Protein AF-A0A542MA58-F1 (afdb_monomer)

Nearest PDB structures (foldseek):
  8iym-assembly1_A  TM=8.211E-01  e=2.023E-02  Helicobacter pylori 26695
  8iym-assembly2_B  TM=8.256E-01  e=4.735E-02  Helicobacter pylori 26695
  1y9k-assembly3_C  TM=4.869E-01  e=1.537E-01  Bacillus cereus ATCC 14579
  1yvk-assembly1_D  TM=4.870E-01  e=6.486E-01  Bacillus subtilis subsp. subtilis str. 168
  4jjp-assembly1_B  TM=5.048E-01  e=3.118E+00  Clostridioides difficile 630

Mean predicted aligned error: 7.79 Å

Sequence (95 aa):
MIHLTMTPETFSVRAYDRPDGYEKRLPYRAIVQVKSLDGKVAHLGGAIGTVDRETWGALLVLLREKGFTAVMLERHKKIKTITLGSADADPVTES

Radius of gyration: 15.22 Å; Cα contacts (8 Å, |Δi|>4): 133; chains: 1; bounding box: 39×29×51 Å

Secondary structure (DSSP, 8-state):
---------EEEEEE-SSTTTTTTTPPPSEEEEEEESSSSEEEEEEEEE---HHHHHHHHHHHHHTT--EEEEEETTEEEEEE---TTS--PPP-

Solvent-accessible surface area (backbone atoms only — not comparable to full-atom values): 5878 Å² total; per-residue (Å²): 139,89,86,88,86,87,84,69,60,67,46,77,48,75,41,49,96,45,94,62,24,74,86,68,66,47,80,64,48,22,40,36,36,37,31,41,77,76,78,34,37,36,34,49,77,49,75,46,73,68,77,50,72,65,54,50,51,55,48,54,50,52,39,35,77,72,57,26,44,31,38,38,37,74,55,94,94,36,81,45,79,44,76,39,64,59,96,87,52,78,86,80,75,86,129

pLDDT: mean 82.28, std 16.21, range [35.34, 94.25]

Foldseek 3Di:
DDDDDDDWPKDKDFADPDPCCVVVVHDTQKIWIWTDDPQAEIETPDMDHDCDPVNVVVVLVVSLVSRHQWYWYDDPNDIDIDGNDHPPDDDDDDD

Structure (mmCIF, N/CA/C/O backbone):
data_AF-A0A542MA58-F1
#
_entry.id   AF-A0A542MA58-F1
#
loop_
_atom_site.group_PDB
_atom_site.id
_atom_site.type_symbol
_atom_site.label_atom_id
_atom_site.label_alt_id
_atom_site.label_comp_id
_atom_site.label_asym_id
_atom_site.label_entity_id
_atom_site.label_seq_id
_atom_site.pdbx_PDB_ins_code
_atom_site.Cartn_x
_atom_site.Cartn_y
_atom_site.Cartn_z
_atom_site.occupancy
_atom_site.B_iso_or_equiv
_atom_site.auth_seq_id
_atom_site.auth_comp_id
_atom_site.auth_asym_id
_atom_site.auth_atom_id
_atom_site.pdbx_PDB_model_num
ATOM 1 N N . MET A 1 1 ? -2.865 1.200 37.112 1.00 50.16 1 MET A N 1
ATOM 2 C CA . MET A 1 1 ? -1.784 1.616 36.194 1.00 50.16 1 MET A CA 1
ATOM 3 C C . MET A 1 1 ? -2.014 0.889 34.878 1.00 50.16 1 MET A C 1
ATOM 5 O O . MET A 1 1 ? -2.256 -0.308 34.927 1.00 50.16 1 MET A O 1
ATOM 9 N N . ILE A 1 2 ? -2.065 1.598 33.748 1.00 57.03 2 ILE A N 1
ATOM 10 C CA . ILE A 1 2 ? -2.310 0.998 32.427 1.00 57.03 2 ILE A CA 1
ATOM 11 C C . ILE A 1 2 ? -0.979 0.906 31.682 1.00 57.03 2 ILE A C 1
ATOM 13 O O . ILE A 1 2 ? -0.260 1.897 31.583 1.00 57.03 2 ILE A O 1
ATOM 17 N N . HIS A 1 3 ? -0.683 -0.279 31.151 1.00 49.44 3 HIS A N 1
ATOM 18 C CA . HIS A 1 3 ? 0.434 -0.518 30.244 1.00 49.44 3 HIS A CA 1
ATOM 19 C C . HIS A 1 3 ? -0.149 -0.924 28.892 1.00 49.44 3 HIS A C 1
ATOM 21 O O . HIS A 1 3 ? -0.800 -1.959 28.781 1.00 49.44 3 HIS A O 1
ATOM 27 N N . LEU A 1 4 ? 0.036 -0.075 27.882 1.00 55.56 4 LEU A N 1
ATOM 28 C CA . LEU A 1 4 ? -0.396 -0.330 26.510 1.00 55.56 4 LEU A CA 1
ATOM 29 C C . LEU A 1 4 ? 0.827 -0.709 25.678 1.00 55.56 4 LEU A C 1
ATOM 31 O O . LEU A 1 4 ? 1.875 -0.077 25.799 1.00 55.56 4 LEU A O 1
ATOM 35 N N . THR A 1 5 ? 0.673 -1.699 24.803 1.00 48.53 5 THR A N 1
ATOM 36 C CA . THR A 1 5 ? 1.610 -1.963 23.710 1.00 48.53 5 THR A CA 1
ATOM 37 C C . THR A 1 5 ? 0.817 -2.037 22.412 1.00 48.53 5 THR A C 1
ATOM 39 O O . THR A 1 5 ? -0.281 -2.591 22.383 1.00 48.53 5 THR A O 1
ATOM 42 N N . MET A 1 6 ? 1.329 -1.424 21.352 1.00 56.84 6 MET A N 1
ATOM 43 C CA . MET A 1 6 ? 0.676 -1.364 20.048 1.00 56.84 6 MET A CA 1
ATOM 44 C C . MET A 1 6 ? 1.722 -1.664 18.979 1.00 56.84 6 MET A C 1
ATOM 46 O O . MET A 1 6 ? 2.715 -0.947 18.875 1.00 56.84 6 MET A O 1
ATOM 50 N N . THR A 1 7 ? 1.485 -2.687 18.160 1.00 57.12 7 THR A N 1
ATOM 51 C CA . THR A 1 7 ? 2.334 -3.030 17.011 1.00 57.12 7 THR A CA 1
ATOM 52 C C . THR A 1 7 ? 1.497 -3.023 15.740 1.00 57.12 7 THR A C 1
ATOM 54 O O . THR A 1 7 ? 0.755 -3.972 15.496 1.00 57.12 7 THR A O 1
ATOM 57 N N . PRO A 1 8 ? 1.571 -1.969 14.921 1.00 63.25 8 PRO A N 1
ATOM 58 C CA . PRO A 1 8 ? 0.950 -2.005 13.612 1.00 63.25 8 PRO A CA 1
ATOM 59 C C . PRO A 1 8 ? 1.815 -2.810 12.640 1.00 63.25 8 PRO A C 1
ATOM 61 O O . PRO A 1 8 ? 3.007 -2.529 12.494 1.00 63.25 8 PRO A O 1
ATOM 64 N N . GLU A 1 9 ? 1.216 -3.763 11.928 1.00 74.94 9 GLU A N 1
ATOM 65 C CA . GLU A 1 9 ? 1.881 -4.401 10.793 1.00 74.94 9 GLU A CA 1
ATOM 66 C C . GLU A 1 9 ? 2.083 -3.347 9.698 1.00 74.94 9 GLU A C 1
ATOM 68 O O . GLU A 1 9 ? 1.133 -2.862 9.076 1.00 74.94 9 GLU A O 1
ATOM 73 N N . THR A 1 10 ? 3.333 -2.917 9.533 1.00 82.19 10 THR A N 1
ATOM 74 C CA . THR A 1 10 ? 3.735 -1.953 8.508 1.00 82.19 10 THR A CA 1
ATOM 75 C C . THR A 1 10 ? 4.511 -2.693 7.432 1.00 82.19 10 THR A C 1
ATOM 77 O O . THR A 1 10 ? 5.508 -3.354 7.716 1.00 82.19 10 THR A O 1
ATOM 80 N N . PHE A 1 11 ? 4.058 -2.564 6.194 1.00 85.75 11 PHE A N 1
ATOM 81 C CA . PHE A 1 11 ? 4.635 -3.183 5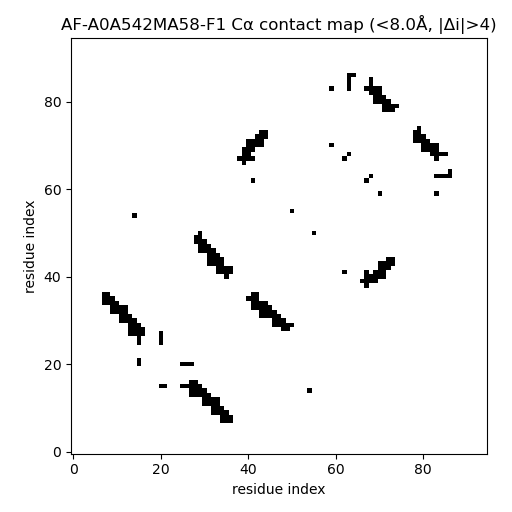.014 1.00 85.75 11 PHE A CA 1
ATOM 82 C C . PHE A 1 11 ? 5.221 -2.107 4.101 1.00 85.75 11 PHE A C 1
ATOM 84 O O . PHE A 1 11 ? 4.626 -1.048 3.899 1.00 85.75 11 PHE A O 1
ATOM 91 N N . SER A 1 12 ? 6.370 -2.395 3.492 1.00 90.06 12 SER A N 1
ATOM 92 C CA . SER A 1 12 ? 6.918 -1.581 2.406 1.00 90.06 12 SER A CA 1
ATOM 93 C C . SER A 1 12 ? 6.653 -2.269 1.070 1.00 90.06 12 SER A C 1
ATOM 95 O O . SER A 1 12 ? 7.266 -3.294 0.771 1.00 90.06 12 SER A O 1
ATOM 97 N N . VAL A 1 13 ? 5.770 -1.697 0.252 1.00 91.81 13 VAL A N 1
ATOM 98 C CA . VAL A 1 13 ? 5.505 -2.175 -1.111 1.00 91.81 13 VAL A CA 1
ATOM 99 C C . VAL A 1 13 ? 6.492 -1.507 -2.060 1.00 91.81 13 VAL A C 1
ATOM 101 O O . VAL A 1 13 ? 6.553 -0.281 -2.127 1.00 91.81 13 VAL A O 1
ATOM 104 N N . ARG A 1 14 ? 7.283 -2.303 -2.782 1.00 93.50 14 ARG A N 1
ATOM 105 C CA . ARG A 1 14 ? 8.272 -1.813 -3.751 1.00 93.50 14 ARG A CA 1
ATOM 106 C C . ARG A 1 14 ? 7.760 -2.052 -5.166 1.00 93.50 14 ARG A C 1
ATOM 108 O O . ARG A 1 14 ? 7.439 -3.185 -5.508 1.00 93.50 14 ARG A O 1
ATOM 115 N N . ALA A 1 15 ? 7.703 -0.994 -5.964 1.00 92.75 15 ALA A N 1
ATOM 116 C CA . ALA A 1 15 ? 7.348 -1.054 -7.374 1.00 92.75 15 ALA A CA 1
ATOM 117 C C . ALA A 1 15 ? 8.613 -1.138 -8.237 1.00 92.75 15 ALA A C 1
ATOM 119 O O . ALA A 1 15 ? 9.583 -0.408 -8.008 1.00 92.75 15 ALA A O 1
ATOM 120 N N . TYR A 1 16 ? 8.575 -1.999 -9.249 1.00 93.38 16 TYR A N 1
ATOM 121 C CA . TYR A 1 16 ? 9.654 -2.225 -10.207 1.00 93.38 16 TYR A CA 1
ATOM 122 C C . TYR A 1 16 ? 9.096 -2.115 -11.627 1.00 93.38 16 TYR A C 1
ATOM 124 O O . TYR A 1 16 ? 7.967 -2.528 -11.868 1.00 93.38 16 TYR A O 1
ATOM 132 N N . ASP A 1 17 ? 9.899 -1.629 -12.576 1.00 89.88 17 ASP A N 1
ATOM 133 C CA . ASP A 1 17 ? 9.514 -1.594 -14.000 1.00 89.88 17 ASP A CA 1
ATOM 134 C C . ASP A 1 17 ? 9.523 -2.982 -14.657 1.00 89.88 17 ASP A C 1
ATOM 136 O O . ASP A 1 17 ? 9.072 -3.158 -15.786 1.00 89.88 17 ASP A O 1
ATOM 140 N N . ARG A 1 18 ? 10.069 -3.981 -13.957 1.00 90.25 18 ARG A N 1
ATOM 141 C CA . ARG A 1 18 ? 10.159 -5.361 -14.421 1.00 90.25 18 ARG A CA 1
ATOM 142 C C . ARG A 1 18 ? 9.629 -6.325 -13.364 1.00 90.25 18 ARG A C 1
ATOM 144 O O . ARG A 1 18 ? 9.904 -6.117 -12.180 1.00 90.25 18 ARG A O 1
ATOM 151 N N . PRO A 1 19 ? 8.967 -7.418 -13.779 1.00 87.44 19 PRO A N 1
ATOM 152 C CA . PRO A 1 19 ? 8.419 -8.409 -12.854 1.00 87.44 19 PRO A CA 1
ATOM 153 C C . PRO A 1 19 ? 9.501 -9.148 -12.055 1.00 87.44 19 PRO A C 1
ATOM 155 O O . PRO A 1 19 ? 9.241 -9.548 -10.932 1.00 87.44 19 PRO A O 1
ATOM 158 N N . ASP A 1 20 ? 10.719 -9.279 -12.595 1.00 91.31 20 ASP A N 1
ATOM 159 C CA . ASP A 1 20 ? 11.877 -9.909 -11.938 1.00 91.31 20 ASP A CA 1
ATOM 160 C C . ASP A 1 20 ? 12.747 -8.916 -11.140 1.00 91.31 20 ASP A C 1
ATOM 162 O O . ASP A 1 20 ? 13.904 -9.197 -10.803 1.00 91.31 20 ASP A O 1
ATOM 166 N N . GLY A 1 21 ? 12.228 -7.707 -10.896 1.00 90.69 21 GLY A N 1
ATOM 167 C CA . GLY A 1 21 ? 12.983 -6.611 -10.295 1.00 90.69 21 GLY A CA 1
ATOM 168 C C . GLY A 1 21 ? 13.380 -6.861 -8.844 1.00 90.69 21 GLY A C 1
ATOM 169 O O . GLY A 1 21 ? 14.469 -6.453 -8.433 1.00 90.69 21 GLY A O 1
ATOM 170 N N . TYR A 1 22 ? 12.545 -7.570 -8.083 1.00 88.94 22 TYR A N 1
ATOM 171 C CA . TYR A 1 22 ? 12.849 -7.918 -6.699 1.00 88.94 22 TYR A CA 1
ATOM 172 C C . TYR A 1 22 ? 13.991 -8.938 -6.622 1.00 88.94 22 TYR A C 1
ATOM 174 O O . TYR A 1 22 ? 14.993 -8.700 -5.942 1.00 88.94 22 TYR A O 1
ATOM 182 N N . GLU A 1 23 ? 13.884 -10.032 -7.374 1.00 94.00 23 GLU A N 1
ATOM 183 C CA . GLU A 1 23 ? 14.833 -11.148 -7.384 1.00 94.00 23 GLU A CA 1
ATOM 184 C C . GLU A 1 23 ? 16.208 -10.692 -7.868 1.00 94.00 23 GLU A C 1
ATOM 186 O O . GLU A 1 23 ? 17.236 -11.045 -7.287 1.00 94.00 23 GLU A O 1
ATOM 191 N N . LYS A 1 24 ? 16.230 -9.850 -8.907 1.00 93.19 24 LYS A N 1
ATOM 192 C CA . LYS A 1 24 ? 17.464 -9.299 -9.479 1.00 93.19 24 LYS A CA 1
ATOM 193 C C . LYS A 1 24 ? 17.972 -8.050 -8.766 1.00 93.19 24 LYS A C 1
ATOM 195 O O . LYS A 1 24 ? 18.989 -7.502 -9.184 1.00 93.19 24 LYS A O 1
ATOM 200 N N . ARG A 1 25 ? 17.297 -7.604 -7.698 1.00 90.56 25 ARG A N 1
ATOM 201 C CA . ARG A 1 25 ? 17.646 -6.399 -6.925 1.00 90.56 25 ARG A CA 1
ATOM 202 C C . ARG A 1 25 ? 17.833 -5.166 -7.814 1.00 90.56 25 ARG A C 1
ATOM 204 O O . ARG A 1 25 ? 18.766 -4.386 -7.625 1.00 90.56 25 ARG A O 1
ATOM 211 N N . LEU A 1 26 ? 16.954 -5.011 -8.800 1.00 91.12 26 LEU A N 1
ATOM 212 C CA . LEU A 1 26 ? 16.964 -3.849 -9.678 1.00 91.12 26 LEU A CA 1
ATOM 213 C C . LEU A 1 26 ? 16.591 -2.580 -8.893 1.00 91.12 26 LEU A C 1
ATOM 215 O O . LEU A 1 26 ? 15.988 -2.670 -7.817 1.00 91.12 26 LEU A O 1
ATOM 219 N N . PRO A 1 27 ? 16.921 -1.388 -9.415 1.00 90.12 27 PRO A N 1
ATOM 220 C CA . PRO A 1 27 ? 16.414 -0.142 -8.860 1.00 90.12 27 PRO A CA 1
ATOM 221 C C . PRO A 1 27 ? 14.883 -0.166 -8.780 1.00 90.12 27 PRO A C 1
ATOM 223 O O . PRO A 1 27 ? 14.204 -0.547 -9.734 1.00 90.12 27 PRO A O 1
ATOM 226 N N . TYR A 1 28 ? 14.340 0.226 -7.629 1.00 90.19 28 TYR A N 1
ATOM 227 C CA . TYR A 1 28 ? 12.901 0.404 -7.465 1.00 90.19 28 TYR A CA 1
ATOM 228 C C . TYR A 1 28 ? 12.468 1.726 -8.108 1.00 90.19 28 TYR A C 1
ATOM 230 O O . TYR A 1 28 ? 13.135 2.750 -7.957 1.00 90.19 28 TYR A O 1
ATOM 238 N N . ARG A 1 29 ? 11.315 1.718 -8.777 1.00 89.81 29 ARG A N 1
ATOM 239 C CA . ARG A 1 29 ? 10.659 2.931 -9.290 1.00 89.81 29 ARG A CA 1
ATOM 240 C C . ARG A 1 29 ? 10.036 3.738 -8.160 1.00 89.81 29 ARG A C 1
ATOM 242 O O . ARG A 1 29 ? 10.109 4.968 -8.145 1.00 89.81 29 ARG A O 1
ATOM 249 N N . ALA A 1 30 ? 9.416 3.031 -7.218 1.00 92.75 30 ALA A N 1
ATOM 250 C CA . ALA A 1 30 ? 8.794 3.632 -6.056 1.00 92.75 30 ALA A CA 1
ATOM 251 C C . ALA A 1 30 ? 8.730 2.678 -4.863 1.00 92.75 30 ALA A C 1
ATOM 253 O O . ALA A 1 30 ? 8.775 1.456 -5.005 1.00 92.75 30 ALA A O 1
ATOM 254 N N . ILE A 1 31 ? 8.581 3.259 -3.677 1.00 93.25 31 ILE A N 1
ATOM 255 C CA . ILE A 1 31 ? 8.274 2.553 -2.436 1.00 93.25 31 ILE A CA 1
ATOM 256 C C . ILE A 1 31 ? 7.050 3.213 -1.818 1.00 93.25 31 ILE A C 1
ATOM 258 O O . ILE A 1 31 ? 7.053 4.426 -1.622 1.00 93.25 31 ILE A O 1
ATOM 262 N N . VAL A 1 32 ? 6.036 2.425 -1.468 1.00 92.94 32 VAL A N 1
ATOM 263 C CA . VAL A 1 32 ? 4.852 2.886 -0.737 1.00 92.94 32 VAL A CA 1
ATOM 264 C C . VAL A 1 32 ? 4.801 2.205 0.624 1.00 92.94 32 VAL A C 1
ATOM 266 O O . VAL A 1 32 ? 4.898 0.982 0.724 1.00 92.94 32 VAL A O 1
ATOM 269 N N . GLN A 1 33 ? 4.661 3.001 1.682 1.00 93.00 33 GLN A N 1
ATOM 270 C CA . GLN A 1 33 ? 4.490 2.503 3.044 1.00 93.00 33 GLN A CA 1
ATOM 271 C C . GLN A 1 33 ? 3.010 2.251 3.317 1.00 93.00 33 GLN A C 1
ATOM 273 O O . GLN A 1 33 ? 2.188 3.163 3.211 1.00 93.00 33 GLN A O 1
ATOM 278 N N . VAL A 1 34 ? 2.682 1.019 3.691 1.00 92.38 34 VAL A N 1
ATOM 279 C CA . VAL A 1 34 ? 1.319 0.570 3.973 1.00 92.38 34 VAL A CA 1
ATOM 280 C C . VAL A 1 34 ? 1.245 0.103 5.415 1.00 92.38 34 VAL A C 1
ATOM 282 O O . VAL A 1 34 ? 2.026 -0.738 5.841 1.00 92.38 34 VAL A O 1
ATOM 285 N N . LYS A 1 35 ? 0.290 0.624 6.174 1.00 91.38 35 LYS A N 1
ATOM 286 C CA . LYS A 1 35 ? 0.043 0.242 7.561 1.00 91.38 35 LYS A CA 1
ATOM 287 C C . LYS A 1 35 ? -1.309 -0.451 7.657 1.00 91.38 35 LYS A C 1
ATOM 289 O O . LYS A 1 35 ? -2.315 0.146 7.285 1.00 91.38 35 LYS A O 1
ATOM 294 N N . SER A 1 36 ? -1.347 -1.676 8.168 1.00 89.56 36 SER A N 1
ATOM 295 C CA . SER A 1 36 ? -2.610 -2.339 8.498 1.00 89.56 36 SER A CA 1
ATOM 296 C C . SER A 1 36 ? -3.191 -1.721 9.770 1.00 89.56 36 SER A C 1
ATOM 298 O O . SER A 1 36 ? -2.482 -1.591 10.773 1.00 89.56 36 SER A O 1
AT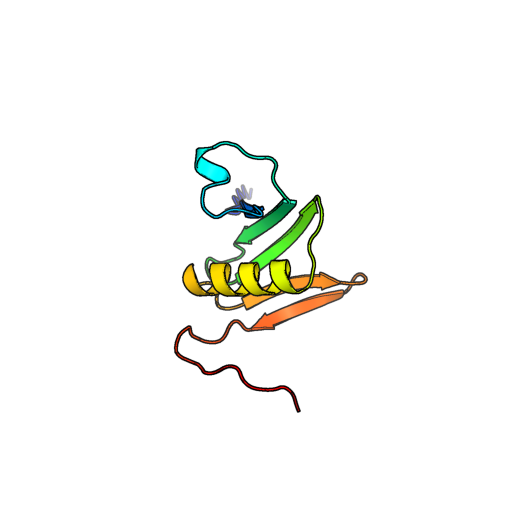OM 300 N N . LEU A 1 37 ? -4.451 -1.284 9.724 1.00 84.81 37 LEU A N 1
ATOM 301 C CA . LEU A 1 37 ? -5.136 -0.716 10.890 1.00 84.81 37 LEU A CA 1
ATOM 302 C C . LEU A 1 37 ? -5.884 -1.783 11.699 1.00 84.81 37 LEU A C 1
ATOM 304 O O . LEU A 1 37 ? -5.827 -1.764 12.923 1.00 84.81 37 LEU A O 1
ATOM 308 N N . ASP A 1 38 ? -6.554 -2.713 11.022 1.00 83.38 38 ASP A N 1
ATOM 309 C CA . ASP A 1 38 ? -7.393 -3.759 11.628 1.00 83.38 38 ASP A CA 1
ATOM 310 C C . ASP A 1 38 ? -7.341 -5.092 10.849 1.00 83.38 38 ASP A C 1
ATOM 312 O O . ASP A 1 38 ? -8.233 -5.932 10.962 1.00 83.38 38 ASP A O 1
ATOM 316 N N . GLY A 1 39 ? -6.322 -5.278 10.003 1.00 82.62 39 GLY A N 1
ATOM 317 C CA . GLY A 1 39 ? -6.211 -6.433 9.106 1.00 82.62 39 GLY A CA 1
ATOM 318 C C . GLY A 1 39 ? -7.072 -6.345 7.842 1.00 82.62 39 GLY A C 1
ATOM 319 O O . GLY A 1 39 ? -6.901 -7.168 6.948 1.00 82.62 39 GLY A O 1
ATOM 320 N N . LYS A 1 40 ? -7.971 -5.357 7.730 1.00 88.12 40 LYS A N 1
ATOM 321 C CA . LYS A 1 40 ? -8.861 -5.163 6.572 1.00 88.12 40 LYS A CA 1
ATOM 322 C C . LYS A 1 40 ? -8.756 -3.780 5.948 1.00 88.12 40 LYS A C 1
ATOM 324 O O . LYS A 1 40 ? -9.119 -3.618 4.782 1.00 88.12 40 LYS A O 1
ATOM 329 N N . VAL A 1 41 ? -8.254 -2.797 6.685 1.00 91.44 41 VAL A N 1
ATOM 330 C CA . VAL A 1 41 ? -8.042 -1.429 6.222 1.00 91.44 41 VAL A CA 1
ATOM 331 C C . VAL A 1 41 ? -6.550 -1.134 6.140 1.00 91.44 41 VAL A C 1
ATOM 333 O O . VAL A 1 41 ? -5.813 -1.254 7.122 1.00 91.44 41 VAL A O 1
ATOM 336 N N . ALA A 1 42 ? -6.112 -0.716 4.955 1.00 92.88 42 ALA A N 1
ATOM 337 C CA . ALA A 1 42 ? -4.748 -0.287 4.688 1.00 92.88 42 ALA A CA 1
ATOM 338 C C . ALA A 1 42 ? -4.650 1.242 4.747 1.00 92.88 42 ALA A C 1
ATOM 340 O O . ALA A 1 42 ? -5.347 1.947 4.026 1.00 92.88 42 ALA A O 1
ATOM 341 N N . HIS A 1 43 ? -3.748 1.775 5.562 1.00 92.94 43 HIS A N 1
ATOM 342 C CA . HIS A 1 43 ? -3.403 3.192 5.574 1.00 92.94 43 HIS A CA 1
ATOM 343 C C . HIS A 1 43 ? -2.098 3.435 4.811 1.00 92.94 43 HIS A C 1
ATOM 345 O O . HIS A 1 43 ? -1.060 2.858 5.140 1.00 92.94 43 HIS A O 1
ATOM 351 N N . LEU A 1 44 ? -2.131 4.312 3.812 1.00 91.75 44 LEU A N 1
ATOM 352 C CA . LEU A 1 44 ? -0.974 4.677 2.999 1.00 91.75 44 LEU A CA 1
ATOM 353 C C . LEU A 1 44 ? -0.220 5.824 3.673 1.00 91.75 44 LEU A C 1
ATOM 355 O O . LEU A 1 44 ? -0.657 6.972 3.651 1.00 91.75 44 LEU A O 1
ATOM 359 N N . GLY A 1 45 ? 0.906 5.496 4.307 1.00 82.56 45 GLY A N 1
ATOM 360 C CA . GLY A 1 45 ? 1.668 6.419 5.155 1.00 82.56 45 GLY A CA 1
ATOM 361 C C . GLY A 1 45 ? 2.676 7.299 4.415 1.00 82.56 45 GLY A C 1
ATOM 362 O O . GLY A 1 45 ? 3.231 8.216 5.011 1.00 82.56 45 GLY A O 1
ATOM 363 N N . GLY A 1 46 ? 2.941 7.026 3.139 1.00 85.50 46 GLY A N 1
ATOM 364 C CA . GLY A 1 46 ? 3.864 7.818 2.334 1.00 85.50 46 GLY A CA 1
ATOM 365 C C . GLY A 1 46 ? 4.416 7.051 1.142 1.00 85.50 46 GLY A C 1
ATOM 366 O O . GLY A 1 46 ? 4.345 5.822 1.084 1.00 85.50 46 GLY A O 1
ATOM 367 N N . ALA A 1 47 ? 4.975 7.799 0.198 1.00 89.25 47 ALA A N 1
ATOM 368 C CA . ALA A 1 47 ? 5.581 7.273 -1.012 1.00 89.25 47 ALA A CA 1
ATOM 369 C C . ALA A 1 47 ? 6.942 7.927 -1.273 1.00 89.25 47 ALA A C 1
ATOM 371 O O . ALA A 1 47 ? 7.121 9.120 -1.033 1.00 89.25 47 ALA A O 1
ATOM 372 N N . ILE A 1 48 ? 7.887 7.143 -1.786 1.00 91.12 48 ILE A N 1
ATOM 373 C CA . ILE A 1 48 ? 9.202 7.589 -2.255 1.00 91.12 48 ILE A CA 1
ATOM 374 C C . ILE A 1 48 ? 9.325 7.184 -3.724 1.00 91.12 48 ILE A C 1
ATOM 376 O O . ILE A 1 48 ? 9.003 6.047 -4.059 1.00 91.12 48 ILE A O 1
ATOM 380 N N . GLY A 1 49 ? 9.819 8.077 -4.583 1.00 90.00 49 GLY A N 1
ATOM 381 C CA . GLY A 1 49 ? 9.952 7.832 -6.024 1.00 90.00 49 GLY A CA 1
ATOM 382 C C . GLY A 1 49 ? 8.708 8.233 -6.822 1.00 90.00 49 GLY A C 1
ATOM 383 O O . GLY A 1 49 ? 7.920 9.073 -6.382 1.00 90.00 49 GLY A O 1
ATOM 384 N N . THR A 1 50 ? 8.540 7.648 -8.008 1.00 89.38 50 THR A N 1
ATOM 385 C CA . THR A 1 50 ? 7.464 8.016 -8.943 1.00 89.38 50 THR A CA 1
ATOM 386 C C . THR A 1 50 ? 6.237 7.135 -8.735 1.00 89.38 50 THR A C 1
ATOM 388 O O . THR A 1 50 ? 6.208 5.996 -9.197 1.00 89.38 50 THR A O 1
ATOM 391 N N . VAL A 1 51 ? 5.210 7.674 -8.070 1.00 88.38 51 VAL A N 1
ATOM 392 C CA . VAL A 1 51 ? 3.906 7.008 -7.898 1.00 88.38 51 VAL A CA 1
ATOM 393 C C . VAL A 1 51 ? 2.849 7.723 -8.728 1.00 88.38 51 VAL A C 1
ATOM 395 O O . VAL A 1 51 ? 2.185 8.658 -8.277 1.00 88.38 51 VAL A O 1
ATOM 398 N N . ASP A 1 52 ? 2.727 7.292 -9.974 1.00 90.06 52 ASP A N 1
ATOM 399 C CA . ASP A 1 52 ? 1.718 7.775 -10.907 1.00 90.06 52 ASP A CA 1
ATOM 400 C C . ASP A 1 52 ? 0.408 6.979 -10.808 1.00 90.06 52 ASP A C 1
ATOM 402 O O . ASP A 1 52 ? 0.229 6.115 -9.948 1.00 90.06 52 ASP A O 1
ATOM 406 N N . ARG A 1 53 ? -0.547 7.300 -11.687 1.00 88.88 53 ARG A N 1
ATOM 407 C CA . ARG A 1 53 ? -1.870 6.665 -11.708 1.00 88.88 53 ARG A CA 1
ATOM 408 C C . ARG A 1 53 ? -1.791 5.150 -11.906 1.00 88.88 53 ARG A C 1
ATOM 410 O O . ARG A 1 53 ? -2.570 4.434 -11.285 1.00 88.88 53 ARG A O 1
ATOM 417 N N . GLU A 1 54 ? -0.875 4.681 -12.749 1.00 89.44 54 GLU A N 1
ATOM 418 C CA . GLU A 1 54 ? -0.667 3.253 -13.002 1.00 89.44 54 GLU A CA 1
ATOM 419 C C . GLU A 1 54 ? -0.158 2.549 -11.741 1.00 89.44 54 GLU A C 1
ATOM 421 O O . GLU A 1 54 ? -0.745 1.560 -11.303 1.00 89.44 54 GLU A O 1
ATOM 426 N N . THR A 1 55 ? 0.857 3.126 -11.091 1.00 90.25 55 THR A N 1
ATOM 427 C CA . THR A 1 55 ? 1.417 2.602 -9.838 1.00 90.25 55 THR A CA 1
ATOM 428 C C . THR A 1 55 ? 0.362 2.557 -8.731 1.00 90.25 55 THR A C 1
ATOM 430 O O . THR A 1 55 ? 0.263 1.567 -8.004 1.00 90.25 55 THR A O 1
ATOM 433 N N . TRP A 1 56 ? -0.469 3.601 -8.617 1.00 90.56 56 TRP A N 1
ATOM 434 C CA . TRP A 1 56 ? -1.594 3.609 -7.682 1.00 90.56 56 TRP A CA 1
ATOM 435 C C . TRP A 1 56 ? -2.609 2.510 -7.993 1.00 90.56 56 TRP A C 1
ATOM 437 O O . TRP A 1 56 ? -3.014 1.795 -7.081 1.00 90.56 56 TRP A O 1
ATOM 447 N N . GLY A 1 57 ? -2.994 2.343 -9.260 1.00 90.81 57 GLY A N 1
ATOM 448 C CA . GLY A 1 57 ? -3.921 1.289 -9.677 1.00 90.81 57 GLY A CA 1
ATOM 449 C C . GLY A 1 57 ? -3.411 -0.106 -9.311 1.00 90.81 57 GLY A C 1
ATOM 450 O O . GLY A 1 57 ? -4.124 -0.866 -8.657 1.00 90.81 57 GLY A O 1
ATOM 451 N N . ALA A 1 58 ? -2.155 -0.406 -9.647 1.00 91.75 58 ALA A N 1
ATOM 452 C CA . ALA A 1 58 ? -1.521 -1.684 -9.327 1.00 91.75 58 ALA A CA 1
ATOM 453 C C . ALA A 1 58 ? -1.436 -1.936 -7.812 1.00 91.75 58 ALA A C 1
ATOM 455 O O . ALA A 1 58 ? -1.697 -3.048 -7.352 1.00 91.75 58 ALA A O 1
ATOM 456 N N . LEU A 1 59 ? -1.137 -0.903 -7.016 1.00 92.69 59 LEU A N 1
ATOM 457 C CA . LEU A 1 59 ? -1.125 -1.015 -5.558 1.00 92.69 59 LEU A CA 1
ATOM 458 C C . LEU A 1 59 ? -2.511 -1.361 -4.996 1.00 92.69 59 LEU A C 1
ATOM 460 O O . LEU A 1 59 ? -2.608 -2.227 -4.131 1.00 92.69 59 LEU A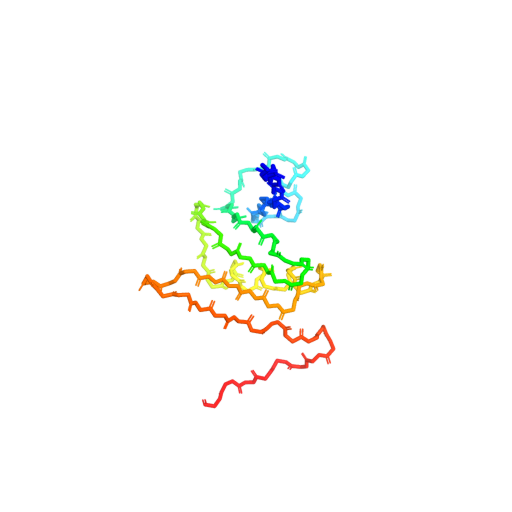 O 1
ATOM 464 N N . LEU A 1 60 ? -3.578 -0.705 -5.461 1.00 93.06 60 LEU A N 1
ATOM 465 C CA . LEU A 1 60 ? -4.938 -0.987 -4.981 1.00 93.06 60 LEU A CA 1
ATOM 466 C C . LEU A 1 60 ? -5.369 -2.420 -5.327 1.00 93.06 60 LEU A C 1
ATOM 468 O O . LEU A 1 60 ? -5.986 -3.084 -4.494 1.00 93.06 60 LEU A O 1
ATOM 472 N N . VAL A 1 61 ? -4.997 -2.916 -6.513 1.00 93.44 61 VAL A N 1
ATOM 473 C CA . VAL A 1 61 ? -5.222 -4.316 -6.910 1.00 93.44 61 VAL A CA 1
ATOM 474 C C . VAL A 1 61 ? -4.473 -5.271 -5.981 1.00 93.44 61 VAL A C 1
ATOM 476 O O . VAL A 1 61 ? -5.098 -6.171 -5.427 1.00 93.44 61 VAL A O 1
ATOM 479 N N . LEU A 1 62 ?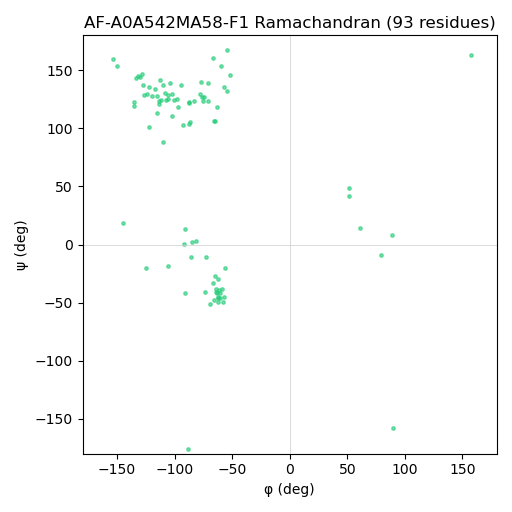 -3.182 -5.029 -5.730 1.00 92.44 62 LEU A N 1
ATOM 480 C CA . LEU A 1 62 ? -2.384 -5.839 -4.806 1.00 92.44 62 LEU A CA 1
ATOM 481 C C . LEU A 1 62 ? -3.004 -5.871 -3.403 1.00 92.44 62 LEU A C 1
ATOM 483 O O . LEU A 1 62 ? -3.098 -6.929 -2.788 1.00 92.44 62 LEU A O 1
ATOM 487 N N . LEU A 1 63 ? -3.439 -4.724 -2.878 1.00 92.44 63 LEU A N 1
ATOM 488 C CA . LEU A 1 63 ? -4.067 -4.657 -1.557 1.00 92.44 63 LEU A CA 1
ATOM 489 C C . LEU A 1 63 ? -5.380 -5.447 -1.522 1.00 92.44 63 LEU A C 1
ATOM 491 O O . LEU A 1 63 ? -5.617 -6.192 -0.571 1.00 92.44 63 LEU A O 1
ATOM 495 N N . ARG A 1 64 ? -6.192 -5.363 -2.579 1.00 92.50 64 ARG A N 1
ATOM 496 C CA . ARG A 1 64 ? -7.410 -6.169 -2.711 1.00 92.50 64 ARG A CA 1
ATOM 497 C C . ARG A 1 64 ? -7.098 -7.669 -2.716 1.00 92.50 64 ARG A C 1
ATOM 499 O O . ARG A 1 64 ? -7.728 -8.419 -1.980 1.00 92.50 64 ARG A O 1
ATOM 506 N N . GLU A 1 65 ? -6.098 -8.106 -3.480 1.00 91.31 65 GLU A N 1
ATOM 507 C CA . GLU A 1 65 ? -5.652 -9.511 -3.525 1.00 91.31 65 GLU A CA 1
ATOM 508 C C . GLU A 1 65 ? -5.119 -10.011 -2.175 1.00 91.31 65 GLU A C 1
ATOM 510 O O . GLU A 1 65 ? -5.238 -11.190 -1.849 1.00 91.31 65 GLU A O 1
ATOM 515 N N . LYS A 1 66 ? -4.555 -9.113 -1.361 1.00 89.50 66 LYS A N 1
ATOM 516 C CA . LYS A 1 66 ? -4.128 -9.404 0.015 1.00 89.50 66 LYS A CA 1
ATOM 517 C C . LYS A 1 66 ? -5.270 -9.364 1.037 1.00 89.50 66 LYS A C 1
ATOM 519 O O . LYS A 1 66 ? -5.013 -9.566 2.219 1.00 89.50 66 LYS A O 1
ATOM 524 N N . GLY A 1 67 ? -6.511 -9.149 0.599 1.00 90.69 67 GLY A N 1
ATOM 525 C CA . GLY A 1 67 ? -7.705 -9.193 1.444 1.00 90.69 67 GLY A CA 1
ATOM 526 C C . GLY A 1 67 ? -8.069 -7.867 2.113 1.00 90.69 67 GLY A C 1
ATOM 527 O O . GLY A 1 67 ? -8.977 -7.839 2.945 1.00 90.69 67 GLY A O 1
ATOM 528 N N . PHE A 1 68 ? -7.407 -6.761 1.757 1.00 91.88 68 PHE A N 1
ATOM 529 C CA . PHE A 1 68 ? -7.836 -5.444 2.216 1.00 91.88 68 PHE A CA 1
ATOM 530 C C . PHE A 1 68 ? -9.145 -5.041 1.527 1.00 91.88 68 PHE A C 1
ATOM 532 O O . PHE A 1 68 ? -9.331 -5.226 0.327 1.00 91.88 68 PHE A O 1
ATOM 539 N N . THR A 1 69 ? -10.044 -4.448 2.305 1.00 94.00 69 THR A N 1
ATOM 540 C CA . THR A 1 69 ? -11.387 -4.010 1.886 1.00 94.00 69 THR A CA 1
ATOM 541 C C . THR A 1 69 ? -11.490 -2.496 1.735 1.00 94.00 69 THR A C 1
ATOM 543 O O . THR A 1 69 ? -12.394 -1.988 1.075 1.00 94.00 69 THR A O 1
ATOM 546 N N . ALA A 1 70 ? -10.559 -1.749 2.328 1.00 94.25 70 ALA A N 1
ATOM 547 C CA . ALA A 1 70 ? -10.504 -0.306 2.188 1.00 94.25 70 ALA A CA 1
ATOM 548 C C . ALA A 1 70 ? -9.072 0.216 2.289 1.00 94.25 70 ALA A C 1
ATOM 550 O O . ALA A 1 70 ? -8.211 -0.371 2.950 1.00 94.25 70 ALA A O 1
ATOM 551 N N . VAL A 1 71 ? -8.848 1.361 1.653 1.00 94.00 71 VAL A N 1
ATOM 552 C CA . VAL A 1 71 ? -7.590 2.097 1.683 1.00 94.00 71 VAL A CA 1
ATOM 553 C C . VAL A 1 71 ? -7.844 3.512 2.165 1.00 94.00 71 VAL A C 1
ATOM 555 O O . VAL A 1 71 ? -8.699 4.211 1.631 1.00 94.00 71 VAL A O 1
ATOM 558 N N . MET A 1 72 ? -7.077 3.951 3.152 1.00 93.62 72 MET A N 1
ATOM 559 C CA . MET A 1 72 ? -7.059 5.324 3.634 1.00 93.62 72 MET A CA 1
ATOM 560 C C . MET A 1 72 ? -5.778 6.003 3.156 1.00 93.62 72 MET A C 1
ATOM 562 O O . MET A 1 72 ? -4.685 5.477 3.362 1.00 93.62 72 MET A O 1
ATOM 566 N N . LEU A 1 73 ? -5.899 7.175 2.539 1.00 90.69 73 LEU A N 1
ATOM 567 C CA . LEU A 1 73 ? -4.756 8.007 2.167 1.00 90.69 73 LEU A CA 1
ATOM 568 C C . LEU A 1 73 ? -4.964 9.455 2.594 1.00 90.69 73 LEU A C 1
ATOM 570 O O . LEU A 1 73 ? -6.070 9.993 2.515 1.00 90.69 73 LEU A O 1
ATOM 574 N N . GLU A 1 74 ? -3.883 10.111 2.995 1.00 85.69 74 GLU A N 1
ATOM 575 C CA . GLU A 1 74 ? -3.898 11.551 3.204 1.00 85.69 74 GLU A CA 1
ATOM 576 C C . GLU A 1 74 ? -3.678 12.275 1.871 1.00 85.69 74 GLU A C 1
ATOM 578 O O . GLU A 1 74 ? -2.682 12.076 1.177 1.00 85.69 74 GLU A O 1
ATOM 583 N N . ARG A 1 75 ? -4.617 13.149 1.506 1.00 80.50 75 ARG A N 1
ATOM 584 C CA . ARG A 1 75 ? -4.516 14.016 0.335 1.00 80.50 75 ARG A CA 1
ATOM 585 C C . ARG A 1 75 ? -4.945 15.429 0.712 1.00 80.50 75 ARG A C 1
ATOM 587 O O . ARG A 1 75 ? -6.085 15.653 1.105 1.00 80.50 75 ARG A O 1
ATOM 594 N N . HIS A 1 76 ? -4.037 16.395 0.565 1.00 83.50 76 HIS A N 1
ATOM 595 C CA . HIS A 1 76 ? -4.263 17.802 0.936 1.00 83.50 76 HIS A CA 1
ATOM 596 C C . HIS A 1 76 ? -4.780 17.973 2.380 1.00 83.50 76 HIS A C 1
ATOM 598 O O . HIS A 1 76 ? -5.769 18.671 2.603 1.00 83.50 76 HIS A O 1
ATOM 604 N N . LYS A 1 77 ? -4.129 17.320 3.357 1.00 84.50 77 LYS A N 1
ATOM 605 C CA . LYS A 1 77 ? -4.507 17.335 4.788 1.00 84.50 77 LYS A CA 1
ATOM 606 C C . LYS A 1 77 ? -5.898 16.767 5.095 1.00 84.50 77 LYS A C 1
ATOM 608 O O . LYS A 1 77 ? -6.435 16.983 6.178 1.00 84.50 77 LYS A O 1
ATOM 613 N N . LYS A 1 78 ? -6.509 16.066 4.139 1.00 86.88 78 LYS A N 1
ATOM 614 C CA . LYS A 1 78 ? -7.773 15.354 4.318 1.00 86.88 78 LYS A CA 1
ATOM 615 C C . LYS A 1 78 ? -7.534 13.872 4.110 1.00 86.88 78 LYS A C 1
ATOM 617 O O . LYS A 1 78 ? -6.903 13.473 3.134 1.00 86.88 78 LYS A O 1
ATOM 622 N N . ILE A 1 79 ? -8.076 13.066 5.010 1.00 89.25 79 ILE A N 1
ATOM 623 C CA . ILE A 1 79 ? -8.101 11.620 4.833 1.00 89.25 79 ILE A CA 1
ATOM 624 C C . ILE A 1 79 ? -9.196 11.296 3.819 1.00 89.25 79 ILE A C 1
ATOM 626 O O . ILE A 1 79 ? -10.340 11.729 3.965 1.00 89.25 79 ILE A O 1
ATOM 630 N N . LYS A 1 80 ? -8.833 10.549 2.780 1.00 90.88 80 LYS A N 1
ATOM 631 C CA . LYS A 1 80 ? -9.769 9.935 1.844 1.00 90.88 80 LYS A CA 1
ATOM 632 C C . LYS A 1 80 ? -9.769 8.433 2.052 1.00 90.88 80 LYS A C 1
ATOM 634 O O . LYS A 1 80 ? -8.702 7.834 2.167 1.00 90.88 80 LYS A O 1
ATOM 639 N N . THR A 1 81 ? -10.960 7.851 2.034 1.00 92.81 81 THR A N 1
ATOM 640 C CA . THR A 1 81 ? -11.158 6.404 2.080 1.00 92.81 81 THR A CA 1
ATOM 641 C C . THR A 1 81 ? -11.629 5.927 0.714 1.00 92.81 81 THR A C 1
ATOM 643 O O . THR A 1 81 ? -12.550 6.505 0.142 1.00 92.81 81 THR A O 1
ATOM 646 N N . ILE A 1 82 ? -10.985 4.888 0.195 1.00 91.94 82 ILE A N 1
ATOM 647 C CA . ILE A 1 82 ? -11.344 4.191 -1.037 1.00 91.94 82 ILE A CA 1
ATOM 648 C C . ILE A 1 82 ? -11.787 2.788 -0.639 1.00 91.94 82 ILE A C 1
ATOM 650 O O . ILE A 1 82 ? -11.008 2.048 -0.039 1.00 91.94 82 ILE A O 1
ATOM 654 N N . THR A 1 83 ? -13.019 2.417 -0.971 1.00 93.38 83 THR A N 1
ATOM 655 C CA . THR A 1 83 ? -13.490 1.039 -0.810 1.00 93.38 83 THR A CA 1
ATOM 656 C C . THR A 1 83 ? -12.879 0.182 -1.911 1.00 93.38 83 THR A C 1
ATOM 658 O O . THR A 1 83 ? -13.042 0.475 -3.094 1.00 93.38 83 THR A O 1
ATOM 661 N N . LEU A 1 84 ? -12.173 -0.877 -1.52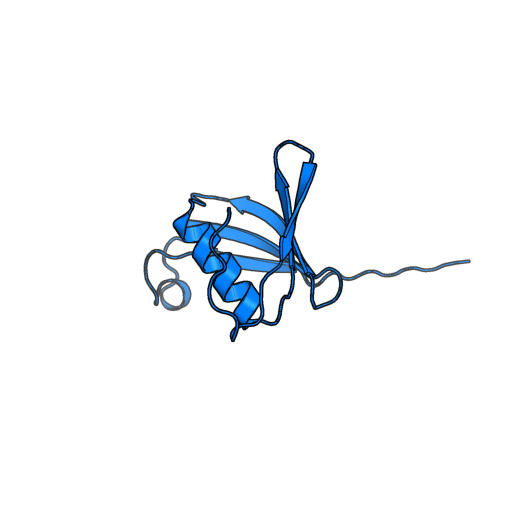7 1.00 87.31 84 LEU A N 1
ATOM 662 C CA . LEU A 1 84 ? -11.741 -1.917 -2.446 1.00 87.31 84 LEU A CA 1
ATOM 663 C C . LEU A 1 84 ? -12.897 -2.916 -2.519 1.00 87.31 84 LEU A C 1
ATOM 665 O O . LEU A 1 84 ? -13.164 -3.620 -1.5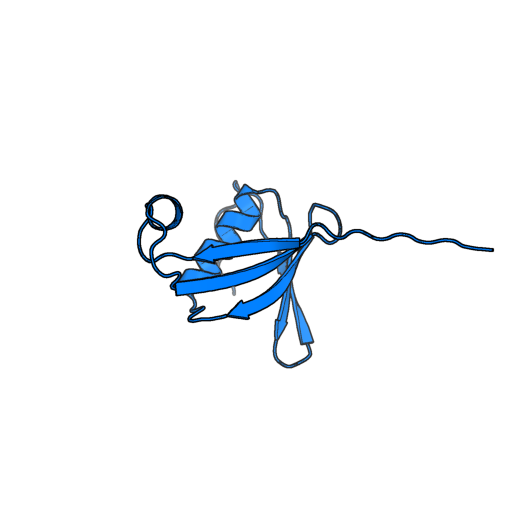47 1.00 87.31 84 LEU A O 1
ATOM 669 N N . GLY A 1 85 ? -13.647 -2.919 -3.626 1.00 75.25 85 GLY A N 1
ATOM 670 C CA . GLY A 1 85 ? -14.703 -3.915 -3.848 1.00 75.25 85 GLY A CA 1
ATOM 671 C C . GLY A 1 85 ? -14.168 -5.348 -3.713 1.00 75.25 85 GLY A C 1
ATOM 672 O O . GLY A 1 85 ? -12.951 -5.562 -3.694 1.00 75.25 85 GLY A O 1
ATOM 673 N N . SER A 1 86 ? -15.054 -6.348 -3.633 1.00 61.47 86 SER A N 1
ATOM 674 C CA . SER A 1 86 ? -14.581 -7.737 -3.666 1.00 61.47 86 SER A CA 1
ATOM 675 C C . SER A 1 86 ? -13.829 -7.996 -4.978 1.00 61.47 86 SER A C 1
ATOM 677 O O . SER A 1 86 ? -14.060 -7.325 -5.987 1.00 61.47 86 SER A O 1
ATOM 679 N N . ALA A 1 87 ? -12.897 -8.952 -4.976 1.00 56.50 87 ALA A N 1
ATOM 680 C CA . ALA A 1 87 ? -12.213 -9.363 -6.204 1.00 56.50 87 ALA A CA 1
ATOM 681 C C . ALA A 1 87 ? -13.200 -9.822 -7.302 1.00 56.50 87 ALA A C 1
ATOM 683 O O . ALA A 1 87 ? -12.858 -9.747 -8.478 1.00 56.50 87 ALA A O 1
ATOM 684 N N . ASP A 1 88 ? -14.424 -10.195 -6.908 1.00 52.16 88 ASP A N 1
ATOM 685 C CA . ASP A 1 88 ? -15.529 -10.637 -7.767 1.00 52.16 88 ASP A CA 1
ATOM 686 C C . ASP A 1 88 ? -16.479 -9.509 -8.216 1.00 52.16 88 ASP A C 1
ATOM 688 O O . ASP A 1 88 ? -17.467 -9.775 -8.897 1.00 52.16 88 ASP A O 1
ATOM 692 N N . ALA A 1 89 ? -16.235 -8.257 -7.819 1.00 48.00 89 ALA A N 1
ATOM 693 C CA . ALA A 1 89 ? -17.056 -7.123 -8.230 1.00 48.00 89 ALA A CA 1
ATOM 694 C C . ALA A 1 89 ? -16.414 -6.398 -9.424 1.00 48.00 89 ALA A C 1
ATOM 696 O O . ALA A 1 89 ? -15.310 -5.854 -9.311 1.00 48.00 89 AL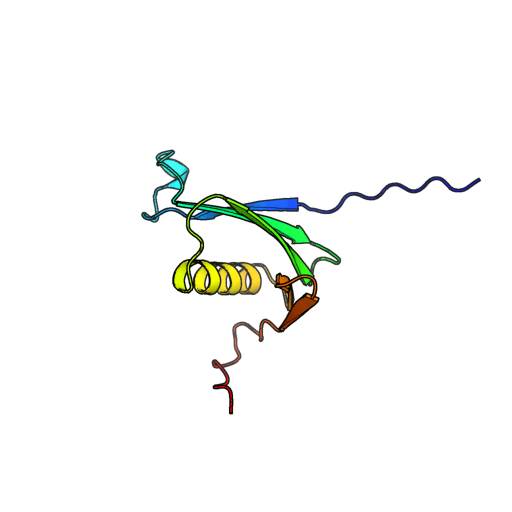A A O 1
ATOM 697 N N . ASP A 1 90 ? -17.130 -6.375 -10.553 1.00 43.72 90 ASP A N 1
ATOM 698 C CA . ASP A 1 90 ? -16.793 -5.579 -11.737 1.00 43.72 90 ASP A CA 1
ATOM 699 C C . ASP A 1 90 ? -16.551 -4.101 -11.374 1.00 43.72 90 ASP A C 1
ATOM 701 O O . ASP A 1 90 ? -17.205 -3.563 -10.469 1.00 43.72 90 ASP A O 1
ATOM 705 N N . PRO A 1 91 ? -15.623 -3.411 -12.064 1.00 41.16 91 PRO A N 1
ATOM 706 C CA . PRO A 1 91 ? -15.299 -2.025 -11.762 1.00 41.16 91 PRO A CA 1
ATOM 707 C C . PRO A 1 91 ? -16.508 -1.122 -12.041 1.00 41.16 91 PRO A C 1
ATOM 709 O O . PRO A 1 91 ? -16.838 -0.817 -13.186 1.00 41.16 91 PRO A O 1
ATOM 712 N N . VAL A 1 92 ? -17.159 -0.665 -10.970 1.00 47.53 92 VAL A N 1
ATOM 713 C CA . VAL A 1 92 ? -18.215 0.348 -11.039 1.00 47.53 92 VAL A CA 1
ATOM 714 C C . VAL A 1 92 ? -17.606 1.648 -11.566 1.00 47.53 92 VAL A C 1
ATOM 716 O O . VAL A 1 92 ? -16.698 2.224 -10.968 1.00 47.53 92 VAL A O 1
ATOM 719 N N . THR A 1 93 ? -18.113 2.081 -12.717 1.00 42.81 93 THR A N 1
ATOM 720 C CA . THR A 1 93 ? -17.819 3.372 -13.343 1.00 42.81 93 THR A CA 1
ATOM 721 C C . THR A 1 93 ? -18.489 4.476 -12.517 1.00 42.81 93 THR A C 1
ATOM 723 O O . THR A 1 93 ? -19.693 4.409 -12.277 1.00 42.81 93 THR A O 1
ATOM 726 N N . GLU A 1 94 ? -17.714 5.461 -12.048 1.00 38.94 94 GLU A N 1
ATOM 727 C CA . GLU A 1 94 ? -18.239 6.672 -11.393 1.00 38.94 94 GLU A CA 1
ATOM 728 C C . GLU A 1 94 ? -19.227 7.402 -12.323 1.00 38.94 94 GLU A C 1
ATOM 730 O O . GLU A 1 94 ? -18.960 7.558 -13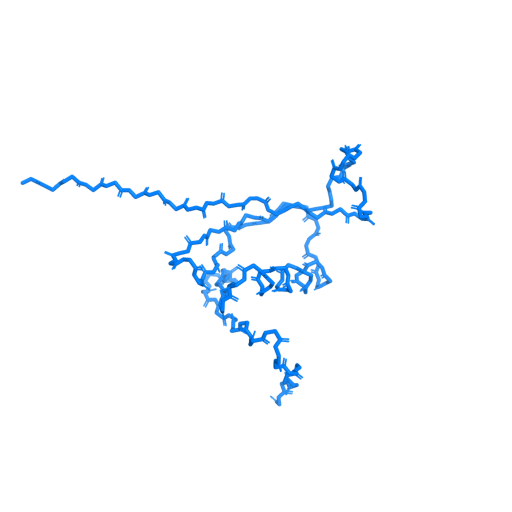.517 1.00 38.94 94 GLU A O 1
ATOM 735 N N . SER A 1 95 ? -20.363 7.825 -11.757 1.00 35.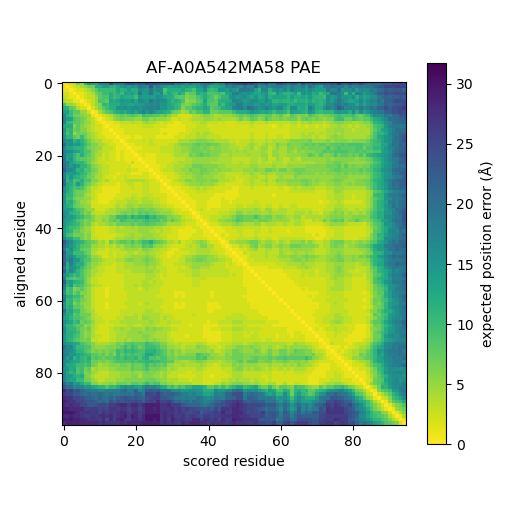34 95 SER A N 1
ATOM 736 C CA . SER A 1 95 ? -21.320 8.773 -12.353 1.00 35.34 95 SER A CA 1
ATOM 737 C C . SER A 1 95 ? -20.980 10.205 -11.959 1.00 35.34 95 SER A C 1
ATOM 739 O O . SER A 1 95 ? -20.507 10.388 -10.814 1.00 35.34 95 SER A O 1
#